Protein AF-A0A975AGL2-F1 (afdb_monomer_lite)

Structure (mmCIF, N/CA/C/O backbone):
data_AF-A0A975AGL2-F1
#
_entry.id   AF-A0A975AGL2-F1
#
loop_
_atom_site.group_PDB
_atom_site.id
_atom_site.type_symbol
_atom_site.label_atom_id
_atom_site.label_alt_id
_atom_site.label_comp_id
_atom_site.label_asym_id
_atom_site.label_entity_id
_atom_site.label_seq_id
_atom_site.pdbx_PDB_ins_code
_atom_site.Cartn_x
_atom_site.Cartn_y
_atom_site.Cartn_z
_atom_site.occupancy
_atom_site.B_iso_or_equiv
_atom_site.auth_seq_id
_atom_site.auth_comp_id
_atom_site.auth_asym_id
_atom_site.auth_atom_id
_atom_site.pdbx_PDB_model_num
ATOM 1 N N . MET A 1 1 ? -4.138 -7.856 15.318 1.00 49.00 1 MET A N 1
ATOM 2 C CA . MET A 1 1 ? -3.259 -7.141 16.261 1.00 49.00 1 MET A CA 1
ATOM 3 C C . MET A 1 1 ? -2.107 -6.609 15.443 1.00 49.00 1 MET A C 1
ATOM 5 O O . MET A 1 1 ? -1.181 -7.349 15.155 1.00 49.00 1 MET A O 1
ATOM 9 N N . SER A 1 2 ? -2.254 -5.377 14.988 1.00 58.28 2 SER A N 1
ATOM 10 C CA . SER A 1 2 ? -1.337 -4.685 14.078 1.00 58.28 2 SER A CA 1
ATOM 11 C C . SER A 1 2 ? -1.078 -3.245 14.539 1.00 58.28 2 SER A C 1
ATOM 13 O O . SER A 1 2 ? -0.230 -2.570 13.982 1.00 58.28 2 SER A O 1
ATOM 15 N N . GLU A 1 3 ? -1.699 -2.812 15.645 1.00 58.69 3 GLU A N 1
ATOM 16 C CA . GLU A 1 3 ? -1.533 -1.468 16.223 1.00 58.69 3 GLU A CA 1
ATOM 17 C C . GLU A 1 3 ? -0.097 -1.141 16.676 1.00 58.69 3 GLU A C 1
ATOM 19 O O . GLU A 1 3 ? 0.198 0.023 16.916 1.00 58.69 3 GLU A O 1
ATOM 24 N N . ASN A 1 4 ? 0.798 -2.135 16.742 1.00 68.44 4 ASN A N 1
ATOM 25 C CA . ASN A 1 4 ? 2.225 -1.968 17.054 1.00 68.44 4 ASN A CA 1
ATOM 26 C C . ASN A 1 4 ? 3.152 -2.392 15.896 1.00 68.44 4 ASN A C 1
ATOM 28 O O . ASN A 1 4 ? 4.342 -2.622 16.120 1.00 68.44 4 ASN A O 1
ATOM 32 N N . ASP A 1 5 ? 2.635 -2.561 14.675 1.00 86.38 5 ASP A N 1
ATOM 33 C CA . ASP A 1 5 ? 3.487 -2.844 13.519 1.00 86.38 5 ASP A CA 1
ATOM 34 C C . ASP A 1 5 ? 4.284 -1.588 13.147 1.00 86.38 5 ASP A C 1
ATOM 36 O O . ASP A 1 5 ? 3.708 -0.530 12.899 1.00 86.38 5 ASP A O 1
ATOM 40 N N . TRP A 1 6 ? 5.612 -1.704 13.091 1.00 88.12 6 TRP A N 1
ATOM 41 C CA . TRP A 1 6 ? 6.510 -0.582 12.800 1.00 88.12 6 TRP A CA 1
ATOM 42 C C . TRP A 1 6 ? 6.277 0.039 11.413 1.00 88.12 6 TRP A C 1
ATOM 44 O O . TRP A 1 6 ? 6.676 1.181 11.183 1.00 88.12 6 TRP A O 1
ATOM 54 N N . ARG A 1 7 ? 5.626 -0.690 10.495 1.00 91.94 7 ARG A N 1
ATOM 55 C CA . ARG A 1 7 ? 5.244 -0.198 9.163 1.00 91.94 7 ARG A CA 1
ATOM 56 C C . ARG A 1 7 ? 4.088 0.805 9.222 1.00 91.94 7 ARG A C 1
ATOM 58 O O . ARG A 1 7 ? 3.930 1.608 8.300 1.00 91.94 7 ARG A O 1
ATOM 65 N N . ILE A 1 8 ? 3.278 0.776 10.284 1.00 90.88 8 ILE A N 1
ATOM 66 C CA . ILE A 1 8 ? 2.159 1.701 10.484 1.00 90.88 8 ILE A CA 1
ATOM 67 C C . ILE A 1 8 ? 2.652 2.934 11.248 1.00 90.88 8 ILE A C 1
ATOM 69 O O . ILE A 1 8 ? 3.018 2.887 12.417 1.00 90.88 8 ILE A O 1
ATOM 73 N N . THR A 1 9 ? 2.613 4.067 10.562 1.00 89.12 9 THR A N 1
ATOM 74 C CA . THR A 1 9 ? 2.899 5.409 11.060 1.00 89.12 9 THR A CA 1
ATOM 75 C C . THR A 1 9 ? 1.655 6.295 10.894 1.00 89.12 9 THR A C 1
ATOM 77 O O . THR A 1 9 ? 0.744 6.246 11.715 1.00 89.12 9 THR A O 1
ATOM 80 N N . ASN A 1 10 ? 1.562 7.084 9.820 1.00 91.75 10 ASN A N 1
ATOM 81 C CA . ASN A 1 10 ? 0.467 8.015 9.542 1.00 91.75 10 ASN A CA 1
ATOM 82 C C . ASN A 1 10 ? -0.481 7.546 8.421 1.00 91.75 10 ASN A C 1
ATOM 84 O O . ASN A 1 10 ? -1.390 8.294 8.055 1.00 91.75 10 ASN A O 1
ATOM 88 N N . GLN A 1 11 ? -0.308 6.326 7.895 1.00 94.00 11 GLN A N 1
ATOM 89 C CA . GLN A 1 11 ? -1.079 5.791 6.763 1.00 94.00 11 GLN A CA 1
ATOM 90 C C . GLN A 1 11 ? -2.587 5.813 7.019 1.00 94.00 11 GLN A C 1
ATOM 92 O O . GLN A 1 11 ? -3.364 6.020 6.089 1.00 94.00 11 GLN A O 1
ATOM 97 N N . LYS A 1 12 ? -3.029 5.651 8.275 1.00 92.50 12 LYS A N 1
ATOM 98 C CA . LYS A 1 12 ? -4.458 5.709 8.635 1.00 92.50 12 LYS A CA 1
ATOM 99 C C . LYS A 1 12 ? -5.121 7.028 8.219 1.00 92.50 12 LYS A C 1
ATOM 101 O O . LYS A 1 12 ? -6.310 7.033 7.927 1.00 92.50 12 LYS A O 1
ATOM 106 N N . ASN A 1 13 ? -4.366 8.123 8.113 1.00 93.94 13 ASN A N 1
ATOM 107 C CA . ASN A 1 13 ? -4.906 9.427 7.724 1.00 93.94 13 ASN A CA 1
ATOM 108 C C . ASN A 1 13 ? -5.320 9.505 6.247 1.00 93.94 13 ASN A C 1
ATOM 110 O O . ASN A 1 13 ? -6.123 10.365 5.899 1.00 93.94 13 ASN A O 1
ATOM 114 N N . TYR A 1 14 ? -4.761 8.653 5.382 1.00 93.06 14 TYR A N 1
ATOM 115 C CA . TYR A 1 14 ? -4.970 8.740 3.933 1.00 93.06 14 TYR A CA 1
ATOM 116 C C . TYR A 1 14 ? -5.303 7.407 3.255 1.00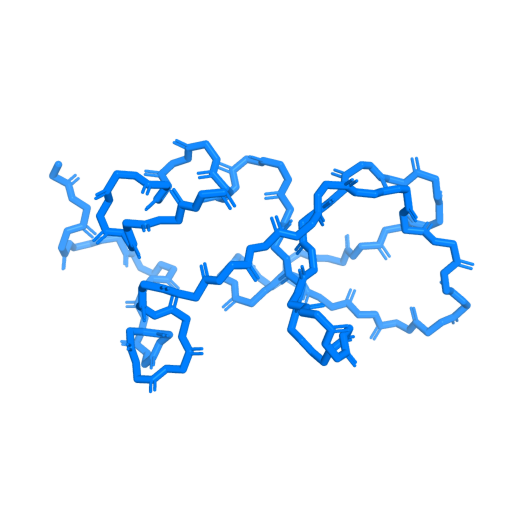 93.06 14 TYR A C 1
ATOM 118 O O . TYR A 1 14 ? -5.708 7.419 2.099 1.00 93.06 14 TYR A O 1
ATOM 126 N N . LEU A 1 15 ? -5.179 6.271 3.949 1.00 95.75 15 LEU A N 1
ATOM 127 C CA . LEU A 1 15 ? -5.554 4.954 3.427 1.00 95.75 15 LEU A CA 1
ATOM 128 C C . LEU A 1 15 ? -6.708 4.294 4.188 1.00 95.75 15 LEU A C 1
ATOM 130 O O . LEU A 1 15 ? -7.246 3.314 3.684 1.00 95.75 15 LEU A O 1
ATOM 134 N N . GLN A 1 16 ? -7.135 4.780 5.359 1.00 96.00 16 GLN A N 1
ATOM 135 C CA . GLN A 1 16 ? -8.240 4.140 6.089 1.00 96.00 16 GLN A CA 1
ATOM 136 C C . GLN A 1 16 ? -9.547 4.203 5.284 1.00 96.00 16 GLN A C 1
ATOM 138 O O . GLN A 1 16 ? -10.008 5.277 4.903 1.00 96.00 16 GLN A O 1
ATOM 143 N N . GLY A 1 17 ? -10.163 3.044 5.050 1.00 95.56 17 GLY A N 1
ATOM 144 C CA . GLY A 1 17 ? -11.433 2.899 4.337 1.00 95.56 17 GLY A CA 1
ATOM 145 C C . GLY A 1 17 ? -11.368 3.232 2.844 1.00 95.56 17 GLY A C 1
ATOM 146 O O . GLY A 1 17 ? -12.409 3.295 2.188 1.00 95.56 17 GLY A O 1
ATOM 147 N N . VAL A 1 18 ? -10.170 3.457 2.298 1.00 95.88 18 VAL A N 1
ATOM 148 C CA . VAL A 1 18 ? -9.980 3.789 0.884 1.00 95.88 18 VAL A CA 1
ATOM 149 C C . VAL A 1 18 ? -10.137 2.539 0.021 1.00 95.88 18 VAL A C 1
ATOM 151 O O . VAL A 1 18 ? -9.796 1.427 0.422 1.00 95.88 18 VAL A O 1
ATOM 154 N N . LYS A 1 19 ? -10.671 2.714 -1.189 1.00 95.62 19 LYS A N 1
ATOM 155 C CA . LYS A 1 19 ? -10.736 1.639 -2.178 1.00 95.62 19 LYS A CA 1
ATOM 156 C C . LYS A 1 19 ? -9.382 1.491 -2.866 1.00 95.62 19 LYS A C 1
ATOM 158 O O . LYS A 1 19 ? -8.866 2.477 -3.397 1.00 95.62 19 LYS A O 1
ATOM 163 N N . LEU A 1 20 ? -8.859 0.268 -2.896 1.00 96.44 20 LEU A N 1
ATOM 164 C CA . LEU A 1 20 ? -7.622 -0.046 -3.597 1.00 96.44 20 LEU A CA 1
ATOM 165 C C . LEU A 1 20 ? -7.901 -0.999 -4.759 1.00 96.44 20 LEU A C 1
ATOM 167 O O . LEU A 1 20 ? -8.621 -1.983 -4.615 1.00 96.44 20 LEU A O 1
ATOM 171 N N . ASN A 1 21 ? -7.312 -0.723 -5.915 1.00 96.06 21 ASN A N 1
ATOM 172 C CA . ASN A 1 21 ? -7.419 -1.576 -7.088 1.00 96.06 21 ASN A CA 1
ATOM 173 C C . ASN A 1 21 ? -6.192 -2.481 -7.173 1.00 96.06 21 ASN A C 1
ATOM 175 O O . ASN A 1 21 ? -5.063 -1.997 -7.211 1.00 96.06 21 ASN A O 1
ATOM 179 N N . LYS A 1 22 ? -6.421 -3.796 -7.237 1.00 96.25 22 LYS A N 1
ATOM 180 C CA . LYS A 1 22 ? -5.366 -4.767 -7.534 1.00 96.25 22 LYS A CA 1
ATOM 181 C C . LYS A 1 22 ? -4.991 -4.672 -9.008 1.00 96.25 22 LYS A C 1
ATOM 183 O O . LYS A 1 22 ? -5.843 -4.895 -9.868 1.00 96.25 22 LYS A O 1
ATOM 188 N N . MET A 1 23 ? -3.731 -4.384 -9.298 1.00 94.81 23 MET A N 1
ATOM 189 C CA . MET A 1 23 ? -3.231 -4.243 -10.662 1.00 94.81 23 MET A CA 1
ATOM 190 C C . MET A 1 23 ? -1.759 -4.638 -10.764 1.00 94.81 23 MET A C 1
ATOM 192 O O . MET A 1 23 ? -1.054 -4.747 -9.760 1.00 94.81 23 MET A O 1
ATOM 196 N N . VAL A 1 24 ? -1.310 -4.880 -11.994 1.00 94.12 24 VAL A N 1
ATOM 197 C CA . VAL A 1 24 ? 0.114 -5.053 -12.284 1.00 94.12 24 VAL A CA 1
ATOM 198 C C . VAL A 1 24 ? 0.756 -3.670 -12.308 1.00 94.12 24 VAL A C 1
ATOM 200 O O . VAL A 1 24 ? 0.254 -2.757 -12.965 1.00 94.12 24 VAL A O 1
ATOM 203 N N . TYR A 1 25 ? 1.843 -3.511 -11.565 1.00 91.38 25 TYR A N 1
ATOM 204 C CA . TYR A 1 25 ? 2.644 -2.304 -11.549 1.00 91.38 25 TYR A CA 1
ATOM 205 C C . TYR A 1 25 ? 3.429 -2.215 -12.861 1.00 91.38 25 TYR A C 1
ATOM 207 O O . TYR A 1 25 ? 4.391 -2.947 -13.069 1.00 91.38 25 TYR A O 1
ATOM 215 N N . GLU A 1 26 ? 2.991 -1.347 -13.769 1.00 89.38 26 GLU A N 1
ATOM 216 C CA . GLU A 1 26 ? 3.603 -1.166 -15.098 1.00 89.38 26 GLU A CA 1
ATOM 217 C C . GLU A 1 26 ? 4.312 0.185 -15.249 1.00 89.38 26 GLU A C 1
ATOM 219 O O . GLU A 1 26 ? 4.872 0.489 -16.304 1.00 89.38 26 GLU A O 1
ATOM 224 N N . LEU A 1 27 ? 4.278 1.017 -14.205 1.00 85.88 27 LEU A N 1
ATOM 225 C CA . LEU A 1 27 ? 4.889 2.337 -14.235 1.00 85.88 27 LEU A CA 1
ATOM 226 C C . LEU A 1 27 ? 6.417 2.209 -14.262 1.00 85.88 27 LEU A C 1
ATOM 228 O O . LEU A 1 27 ? 7.011 1.482 -13.473 1.00 85.88 27 LEU A O 1
ATOM 232 N N . GLU A 1 28 ? 7.056 3.008 -15.114 1.00 77.94 28 GLU A N 1
ATOM 233 C CA . GLU A 1 28 ? 8.518 3.199 -15.120 1.00 77.94 28 GLU A CA 1
ATOM 234 C C . GLU A 1 28 ? 8.990 4.081 -13.942 1.00 77.94 28 GLU A C 1
ATOM 236 O O . GLU A 1 28 ? 10.176 4.365 -13.788 1.00 77.94 28 GLU A O 1
ATOM 241 N N . ALA A 1 29 ? 8.054 4.563 -13.118 1.00 79.69 29 ALA A N 1
ATOM 242 C CA . ALA A 1 29 ? 8.351 5.347 -11.931 1.00 79.69 29 ALA A CA 1
ATOM 243 C C . ALA A 1 29 ? 8.926 4.456 -10.821 1.00 79.69 29 ALA A C 1
ATOM 245 O O . ALA A 1 29 ? 8.501 3.317 -10.635 1.00 79.69 29 ALA A O 1
ATOM 246 N N . HIS A 1 30 ? 9.850 5.002 -10.034 1.00 80.38 30 HIS A N 1
ATOM 247 C CA . HIS A 1 30 ? 10.322 4.351 -8.815 1.00 80.38 30 HIS A CA 1
ATOM 248 C C . HIS A 1 30 ? 9.315 4.638 -7.695 1.00 80.38 30 HIS A C 1
ATOM 250 O O . HIS A 1 30 ? 9.425 5.655 -7.009 1.00 80.38 30 HIS A O 1
ATOM 256 N N . ASN A 1 31 ? 8.304 3.777 -7.543 1.00 88.94 31 ASN A N 1
ATOM 257 C CA . ASN A 1 31 ? 7.385 3.841 -6.409 1.00 88.94 31 ASN A CA 1
ATOM 258 C C . ASN A 1 31 ? 7.756 2.809 -5.352 1.00 88.94 31 ASN A C 1
ATOM 260 O O . ASN A 1 31 ? 8.261 1.725 -5.640 1.00 88.94 31 ASN A O 1
ATOM 264 N N . HIS A 1 32 ? 7.438 3.154 -4.113 1.00 94.25 32 HIS A N 1
ATOM 265 C CA . HIS A 1 32 ? 7.618 2.293 -2.961 1.00 94.25 32 HIS A CA 1
ATOM 266 C C . HIS A 1 32 ? 6.263 1.956 -2.348 1.00 94.25 32 HIS A C 1
ATOM 268 O O . HIS A 1 32 ? 5.313 2.739 -2.424 1.00 94.25 32 HIS A O 1
ATOM 274 N N . CYS A 1 33 ? 6.180 0.800 -1.698 1.00 95.62 33 CYS A N 1
ATOM 275 C CA . CYS A 1 33 ? 5.043 0.471 -0.856 1.00 95.62 33 CYS A CA 1
ATOM 276 C C . CYS A 1 33 ? 4.901 1.512 0.266 1.00 95.62 33 CYS A C 1
ATOM 278 O O . CYS A 1 33 ? 5.852 1.759 1.008 1.00 95.62 33 CYS A O 1
ATOM 280 N N . ALA A 1 34 ? 3.694 2.044 0.464 1.00 95.81 34 ALA A N 1
ATOM 281 C CA . ALA A 1 34 ? 3.387 3.055 1.480 1.00 95.81 34 ALA A CA 1
ATOM 282 C C . ALA A 1 34 ? 3.609 2.591 2.939 1.00 95.81 34 ALA A C 1
ATOM 284 O O . ALA A 1 34 ? 3.489 3.390 3.867 1.00 95.81 34 ALA A O 1
ATOM 285 N N . PHE A 1 35 ? 3.903 1.305 3.153 1.00 95.25 35 PHE A N 1
ATOM 286 C CA . PHE A 1 35 ? 4.072 0.686 4.468 1.00 95.25 35 PHE A CA 1
ATOM 287 C C . PHE A 1 35 ? 5.506 0.228 4.715 1.00 95.25 35 PHE A C 1
ATOM 289 O O . PHE A 1 35 ? 6.175 0.748 5.603 1.00 95.25 35 PHE A O 1
ATOM 296 N N . CYS A 1 36 ? 5.982 -0.756 3.947 1.00 95.06 36 CYS A N 1
ATOM 297 C CA . CYS A 1 36 ? 7.317 -1.325 4.138 1.00 95.06 36 CYS A CA 1
ATOM 298 C C . CYS A 1 36 ? 8.425 -0.560 3.411 1.00 95.06 36 CYS A C 1
ATOM 300 O O . CYS A 1 36 ? 9.588 -0.862 3.644 1.00 95.06 36 CYS A O 1
ATOM 302 N N . TRP A 1 37 ? 8.079 0.408 2.553 1.00 93.81 37 TRP A N 1
ATOM 303 C CA . TRP A 1 37 ? 9.020 1.151 1.708 1.00 93.81 37 TRP A CA 1
ATOM 304 C C . TRP A 1 37 ? 9.802 0.293 0.703 1.00 93.81 37 TRP A C 1
ATOM 306 O O . TRP A 1 37 ? 10.679 0.808 0.010 1.00 93.81 37 TRP A O 1
ATOM 316 N N . ASP A 1 38 ? 9.459 -0.990 0.557 1.00 94.44 38 ASP A N 1
ATOM 317 C CA . ASP A 1 38 ? 10.018 -1.823 -0.504 1.00 94.44 38 ASP A CA 1
ATOM 318 C C . ASP A 1 38 ? 9.654 -1.247 -1.873 1.00 94.44 38 ASP A C 1
ATOM 320 O O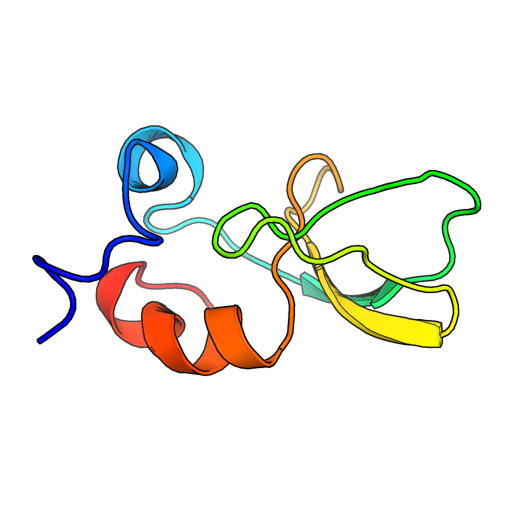 . ASP A 1 38 ? 8.543 -0.755 -2.090 1.00 94.44 38 ASP A O 1
ATOM 324 N N . GLU A 1 39 ? 10.615 -1.303 -2.788 1.00 93.81 39 GLU A N 1
ATOM 325 C CA . GLU A 1 39 ? 10.448 -0.885 -4.176 1.00 93.81 39 GLU A CA 1
ATOM 326 C C . GLU A 1 39 ? 9.434 -1.779 -4.898 1.00 93.81 39 GLU A C 1
ATOM 328 O O . GLU A 1 39 ? 9.499 -3.008 -4.806 1.00 93.81 39 GLU A O 1
ATOM 333 N N . LEU A 1 40 ? 8.519 -1.151 -5.638 1.00 93.06 40 LEU A N 1
ATOM 334 C CA . LEU A 1 40 ? 7.630 -1.831 -6.572 1.00 93.06 40 LEU A CA 1
ATOM 335 C C . LEU A 1 40 ? 8.327 -1.952 -7.918 1.00 93.06 40 LEU A C 1
ATOM 337 O O . LEU A 1 40 ? 8.741 -0.956 -8.513 1.00 93.06 40 LEU A O 1
ATOM 341 N N . LYS A 1 41 ? 8.443 -3.183 -8.405 1.00 92.88 41 LYS A N 1
ATOM 342 C CA . LYS A 1 41 ? 9.093 -3.484 -9.674 1.00 92.88 41 LYS A CA 1
ATOM 343 C C . LYS A 1 41 ? 8.053 -3.672 -10.756 1.00 92.88 41 LYS A C 1
ATOM 345 O O . LYS A 1 41 ? 6.935 -4.127 -10.516 1.00 92.88 41 LYS A O 1
ATOM 350 N N . LYS A 1 42 ? 8.447 -3.346 -11.982 1.00 92.62 42 LYS A N 1
ATOM 351 C CA . LYS A 1 42 ? 7.607 -3.587 -13.147 1.00 92.62 42 LYS A CA 1
ATOM 352 C C . LYS A 1 42 ? 7.213 -5.065 -13.229 1.00 92.62 42 LYS A C 1
ATOM 354 O O . LYS A 1 42 ? 8.081 -5.937 -13.184 1.00 92.62 42 LYS A O 1
ATOM 359 N N . GLY A 1 43 ? 5.918 -5.330 -13.363 1.00 91.50 43 GLY A N 1
ATOM 360 C CA . GLY A 1 43 ? 5.344 -6.676 -13.364 1.00 91.50 43 GLY A CA 1
ATOM 361 C C . GLY A 1 43 ? 4.890 -7.179 -11.988 1.00 91.50 43 GLY A C 1
ATOM 362 O O . GLY A 1 43 ? 4.242 -8.226 -11.922 1.00 91.50 43 GLY A O 1
ATOM 363 N N . ASP A 1 44 ? 5.170 -6.453 -10.900 1.00 92.94 44 ASP A N 1
ATOM 364 C CA . ASP A 1 44 ? 4.665 -6.812 -9.575 1.00 92.94 44 ASP A CA 1
ATOM 365 C C . ASP A 1 44 ? 3.149 -6.635 -9.505 1.00 92.94 44 ASP A C 1
ATOM 367 O O . ASP A 1 44 ? 2.582 -5.687 -10.041 1.00 92.94 44 ASP A O 1
ATOM 371 N N . VAL A 1 45 ? 2.471 -7.523 -8.782 1.00 94.81 45 VAL A N 1
ATOM 372 C CA . VAL A 1 45 ? 1.054 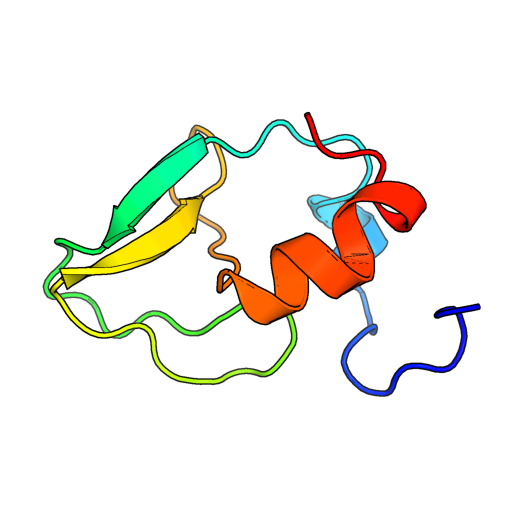-7.337 -8.461 1.00 94.81 45 VAL A CA 1
ATOM 373 C C . VAL A 1 45 ? 0.946 -6.535 -7.167 1.00 94.81 45 VAL A C 1
ATOM 375 O O . VAL A 1 45 ? 1.365 -6.993 -6.101 1.00 94.81 45 VAL A O 1
ATOM 378 N N . ALA A 1 46 ? 0.352 -5.350 -7.258 1.00 95.94 46 ALA A N 1
ATOM 379 C CA . ALA A 1 46 ? 0.205 -4.410 -6.155 1.00 95.94 46 ALA A CA 1
ATOM 380 C C . ALA A 1 46 ? -1.214 -3.825 -6.110 1.00 95.94 46 ALA A C 1
ATOM 382 O O . ALA A 1 46 ? -2.056 -4.091 -6.971 1.00 95.94 46 ALA A O 1
ATOM 383 N N . TYR A 1 47 ? -1.487 -3.048 -5.070 1.00 97.00 47 TYR A N 1
ATOM 384 C CA . TYR A 1 47 ? -2.759 -2.381 -4.844 1.00 97.00 47 TYR A CA 1
ATOM 385 C C . TYR A 1 47 ? -2.544 -0.872 -4.863 1.00 97.00 47 TYR A C 1
ATOM 387 O O . TYR A 1 47 ? -1.754 -0.359 -4.072 1.00 97.00 47 TYR A O 1
ATOM 395 N N . ALA A 1 48 ? -3.244 -0.170 -5.749 1.00 95.94 48 ALA A N 1
ATOM 396 C CA . ALA A 1 48 ? -3.141 1.279 -5.889 1.00 95.94 48 ALA A CA 1
ATOM 397 C C . ALA A 1 48 ? -4.440 1.972 -5.479 1.00 95.94 48 ALA A C 1
ATOM 399 O O . ALA A 1 48 ? -5.530 1.418 -5.646 1.00 95.94 48 ALA A O 1
ATOM 400 N N . THR A 1 49 ? -4.348 3.202 -4.980 1.00 95.12 49 THR A N 1
ATOM 401 C CA . THR A 1 49 ? -5.518 4.085 -4.890 1.00 95.12 49 THR A CA 1
ATOM 402 C C . THR A 1 49 ? -6.080 4.377 -6.285 1.00 95.12 49 THR A C 1
ATOM 404 O O . THR A 1 49 ? -5.416 4.163 -7.294 1.00 95.12 49 THR A O 1
ATOM 407 N N . ILE A 1 50 ? -7.332 4.838 -6.370 1.00 92.75 50 ILE A N 1
ATOM 408 C CA . ILE A 1 50 ? -8.003 5.086 -7.664 1.00 92.75 50 ILE A CA 1
ATOM 409 C C . ILE A 1 50 ? -7.247 6.113 -8.523 1.00 92.75 50 ILE A C 1
ATOM 411 O O . ILE A 1 50 ? -7.274 6.030 -9.745 1.00 92.75 50 ILE A O 1
ATOM 415 N N . ASP A 1 51 ? -6.593 7.075 -7.879 1.00 92.12 51 ASP A N 1
ATOM 416 C CA . ASP A 1 51 ? -5.738 8.088 -8.501 1.00 92.12 51 ASP A CA 1
ATOM 417 C C . ASP A 1 51 ? -4.293 7.611 -8.738 1.00 92.12 51 ASP A C 1
ATOM 419 O O . ASP 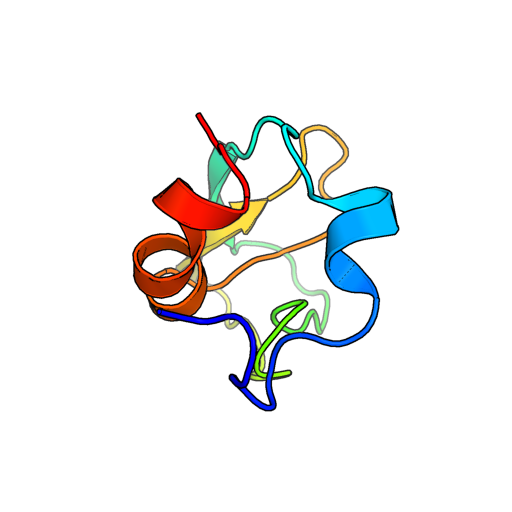A 1 51 ? -3.463 8.398 -9.183 1.00 92.12 51 ASP A O 1
ATOM 423 N N . GLU A 1 52 ? -3.987 6.348 -8.418 1.00 91.81 52 GLU A N 1
ATOM 424 C CA . GLU A 1 52 ? -2.666 5.716 -8.521 1.00 91.81 52 GLU A CA 1
ATOM 425 C C . GLU A 1 52 ? -1.546 6.466 -7.775 1.00 91.81 52 GLU A C 1
ATOM 427 O O . GLU A 1 52 ? -0.359 6.288 -8.058 1.00 91.81 52 GLU A O 1
ATOM 432 N N . TYR A 1 53 ? -1.914 7.291 -6.787 1.00 92.00 53 TYR A N 1
ATOM 433 C CA . TYR A 1 53 ? -0.970 8.103 -6.021 1.00 92.00 53 TYR A CA 1
ATOM 434 C C . TYR A 1 53 ? -0.291 7.315 -4.892 1.00 92.00 53 TYR A C 1
ATOM 436 O O . TYR A 1 53 ? 0.900 7.492 -4.641 1.00 92.00 53 TYR A O 1
ATOM 444 N N . HIS A 1 54 ? -1.019 6.418 -4.219 1.00 94.50 54 HIS A N 1
ATOM 445 C CA . HIS A 1 54 ? -0.457 5.540 -3.192 1.00 94.50 54 HIS A CA 1
ATOM 446 C C . HIS A 1 54 ? -0.490 4.085 -3.641 1.00 94.50 54 HIS A C 1
ATOM 448 O O . HIS A 1 54 ? -1.506 3.606 -4.146 1.00 94.50 54 HIS A O 1
ATOM 454 N N . TRP A 1 55 ? 0.599 3.368 -3.362 1.00 96.12 55 TRP A N 1
ATOM 455 C CA . TRP A 1 55 ? 0.748 1.962 -3.707 1.00 96.12 55 TRP A CA 1
ATOM 456 C C . TRP A 1 55 ? 1.063 1.098 -2.488 1.00 96.12 55 TRP A C 1
ATOM 458 O O . TRP A 1 55 ? 1.800 1.493 -1.584 1.00 96.12 55 TRP A O 1
ATOM 468 N N . VAL A 1 56 ? 0.518 -0.114 -2.478 1.00 96.81 56 VAL A N 1
ATOM 469 C CA . VAL A 1 56 ? 0.664 -1.100 -1.407 1.00 96.81 56 VAL A CA 1
ATOM 470 C C . VAL A 1 56 ? 1.022 -2.445 -2.033 1.00 96.81 56 VAL A C 1
ATOM 472 O O . VAL A 1 56 ? 0.298 -2.954 -2.887 1.00 96.81 56 VAL A O 1
ATOM 475 N N . CYS A 1 57 ? 2.148 -3.036 -1.628 1.00 96.31 57 CYS A N 1
ATOM 476 C CA . CYS A 1 57 ? 2.539 -4.362 -2.109 1.00 96.31 57 CYS A CA 1
ATOM 477 C C . CYS A 1 57 ? 1.564 -5.443 -1.608 1.00 96.31 57 CYS A C 1
ATOM 479 O O . CYS A 1 57 ? 0.889 -5.254 -0.593 1.00 96.31 57 CYS A O 1
ATOM 481 N N . ASN A 1 58 ? 1.512 -6.599 -2.281 1.00 95.38 58 ASN A N 1
ATOM 482 C CA . ASN A 1 58 ? 0.560 -7.658 -1.926 1.00 95.38 58 ASN A CA 1
ATOM 483 C C . ASN A 1 58 ? 0.667 -8.096 -0.451 1.00 95.38 58 ASN A C 1
ATOM 485 O O . ASN A 1 58 ? -0.353 -8.252 0.208 1.00 95.38 58 ASN A O 1
ATOM 489 N N . ASN A 1 59 ? 1.884 -8.198 0.093 1.00 95.00 59 ASN A N 1
ATOM 490 C CA . ASN A 1 59 ? 2.097 -8.599 1.488 1.00 95.00 59 ASN A CA 1
ATOM 491 C C . ASN A 1 59 ? 1.502 -7.589 2.482 1.00 95.00 59 ASN A C 1
ATOM 493 O O . ASN A 1 59 ? 0.799 -7.972 3.409 1.00 95.00 59 ASN A O 1
ATOM 497 N N . CYS A 1 60 ? 1.744 -6.289 2.276 1.00 95.81 60 CYS A N 1
ATOM 498 C CA . CYS A 1 60 ? 1.185 -5.258 3.154 1.00 95.81 60 CYS A CA 1
ATOM 499 C C . CYS A 1 60 ? -0.333 -5.133 2.985 1.00 95.81 60 CYS A C 1
ATOM 501 O O . CYS A 1 60 ? -1.026 -4.820 3.949 1.00 95.81 60 CYS A O 1
ATOM 503 N N . TYR A 1 61 ? -0.864 -5.402 1.789 1.00 95.94 61 TYR A N 1
ATOM 504 C CA . TYR A 1 61 ? -2.308 -5.482 1.604 1.00 95.94 61 TYR A CA 1
ATOM 505 C C . TYR A 1 61 ? -2.904 -6.601 2.458 1.00 95.94 61 TYR A C 1
ATOM 507 O O . TYR A 1 61 ? -3.802 -6.347 3.257 1.00 95.94 61 TYR A O 1
ATOM 515 N N . ASP A 1 62 ? -2.363 -7.814 2.345 1.00 94.94 62 ASP A N 1
ATOM 516 C CA . ASP A 1 62 ? -2.866 -8.984 3.067 1.00 94.94 62 ASP A CA 1
ATOM 517 C C . ASP A 1 62 ? -2.747 -8.815 4.595 1.00 94.94 62 ASP A C 1
ATOM 519 O O . ASP A 1 62 ? -3.665 -9.189 5.333 1.00 94.94 62 ASP A O 1
ATOM 523 N N . ASP A 1 63 ? -1.672 -8.176 5.068 1.00 94.69 63 ASP A N 1
ATOM 524 C CA . ASP A 1 63 ? -1.451 -7.889 6.489 1.00 94.69 63 ASP A CA 1
ATOM 525 C C . ASP A 1 63 ? -2.450 -6.862 7.053 1.00 94.69 63 ASP A C 1
ATOM 527 O O . ASP A 1 63 ? -2.913 -6.996 8.192 1.00 94.69 63 ASP A O 1
ATOM 531 N N . PHE A 1 64 ? -2.804 -5.837 6.269 1.00 94.31 64 PHE A N 1
ATOM 532 C CA . PHE A 1 64 ? -3.501 -4.649 6.771 1.00 94.31 64 PHE A CA 1
ATOM 533 C C . PHE A 1 64 ? -4.938 -4.471 6.261 1.00 94.31 64 PHE A C 1
ATOM 535 O O . PHE A 1 64 ? -5.663 -3.637 6.807 1.00 94.31 64 PHE A O 1
ATOM 542 N N . VAL A 1 65 ? -5.413 -5.287 5.30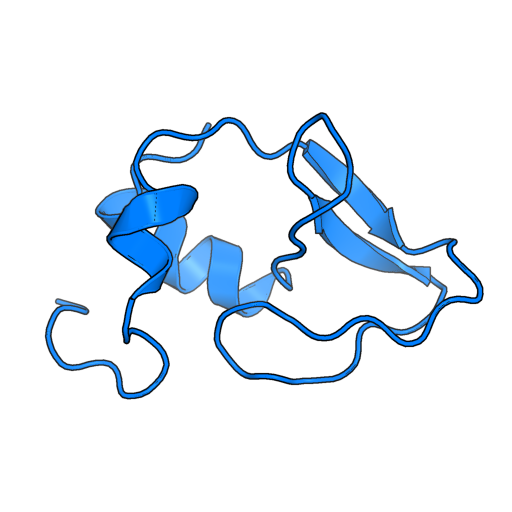9 1.00 94.81 65 VAL A N 1
ATOM 543 C CA . VAL A 1 65 ? -6.756 -5.183 4.693 1.00 94.81 65 VAL A CA 1
ATOM 544 C C . VAL A 1 65 ? -7.886 -5.083 5.719 1.00 94.81 65 VAL A C 1
ATOM 546 O O . VAL A 1 65 ? -8.810 -4.285 5.559 1.00 94.81 65 VAL A O 1
ATOM 549 N N . LYS A 1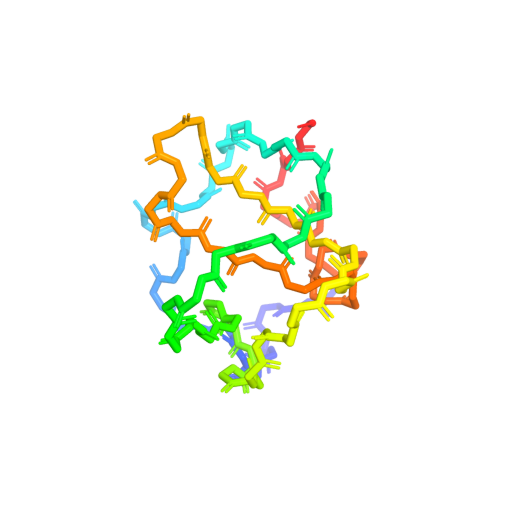 66 ? -7.806 -5.850 6.814 1.00 93.94 66 LYS A N 1
ATOM 550 C CA . LYS A 1 66 ? -8.829 -5.839 7.872 1.00 93.94 66 LYS A CA 1
ATOM 551 C C . LYS A 1 66 ? -8.764 -4.585 8.738 1.00 93.94 66 LYS A C 1
ATOM 553 O O . LYS A 1 66 ? -9.808 -4.045 9.086 1.00 93.94 66 LYS A O 1
ATOM 558 N N . GLU A 1 67 ? -7.564 -4.138 9.100 1.00 92.75 67 GLU A N 1
ATOM 559 C CA . GLU A 1 67 ? -7.380 -2.958 9.950 1.00 92.75 67 GLU A CA 1
ATOM 560 C C . GLU A 1 67 ? -7.748 -1.674 9.203 1.00 92.75 67 GLU A C 1
ATOM 562 O O . GLU A 1 67 ? -8.474 -0.830 9.730 1.00 92.75 67 GLU A O 1
ATOM 567 N N . PHE A 1 68 ? -7.307 -1.563 7.952 1.00 94.19 68 PHE A N 1
ATOM 568 C CA . PHE A 1 68 ? -7.558 -0.402 7.106 1.00 94.19 68 PHE A CA 1
ATOM 569 C C . PHE A 1 68 ? -8.912 -0.455 6.399 1.00 94.19 68 PHE A C 1
ATOM 571 O O . PHE A 1 68 ? -9.289 0.510 5.742 1.00 94.19 68 PHE A O 1
ATOM 578 N N . GLN A 1 69 ? -9.669 -1.544 6.563 1.00 95.62 69 GLN A N 1
ATOM 579 C CA . GLN A 1 69 ? -11.015 -1.717 6.009 1.00 95.62 69 GLN A CA 1
ATOM 580 C C . GLN A 1 69 ? -11.064 -1.529 4.481 1.00 95.62 69 GLN A C 1
ATOM 582 O O . GLN A 1 69 ? -12.026 -0.972 3.944 1.00 95.62 69 GLN A O 1
ATOM 587 N N . TRP A 1 70 ? -10.018 -1.983 3.786 1.00 94.94 70 TRP A N 1
ATOM 588 C CA . TRP A 1 70 ? -9.933 -1.919 2.327 1.00 94.94 70 TRP A CA 1
ATOM 589 C C . TRP A 1 70 ? -10.907 -2.892 1.657 1.00 94.94 70 TRP A C 1
ATOM 591 O O . TRP A 1 70 ? -11.316 -3.899 2.242 1.00 94.94 70 TRP A O 1
ATOM 601 N N . LYS A 1 71 ? -11.287 -2.562 0.420 1.00 83.00 71 LYS A N 1
ATOM 602 C CA . LYS A 1 71 ? -12.212 -3.322 -0.430 1.00 83.00 71 LYS A CA 1
ATOM 603 C C . LYS A 1 71 ? -11.657 -3.484 -1.829 1.00 83.00 71 LYS A C 1
ATOM 605 O O . LYS A 1 71 ? -11.013 -2.512 -2.287 1.00 83.00 71 LYS A O 1
#

Secondary structure (DSSP, 8-state):
--TT-TT-SSTHHHHTT--EEEEE---SS--B-TTT-PBPPTT-EEEEETTS-SEEEHHHHHHHTTTTT--

pLDDT: mean 91.04, std 8.98, range [49.0, 97.0]

Sequence (71 aa):
MSENDWRITNQKNYLQGVKLNKMVYELEAHNHCAFCWDELKKGDVAYATIDEYHWVCNNCYDDFVKEFQWK

Radius of gyration: 11.35 Å; chains: 1; bounding box: 23×18×32 Å

Foldseek 3Di:
DCPPPPLDDCVLVPQAQFEWDWDFPQDPDFDAASGPRHTRDGRFTWIAGPVRPHIHHPVRCVVCCVVSVYD